Protein AF-A0A7W1FM03-F1 (afdb_monomer)

Foldseek 3Di:
DVPVVVVVVVVVVVPPDPAADPQEDDLVRLQPWQWKFWKAWADKAQCVPPVSDPDPQQGIWTWIATCDTPPVRHRHIYTATARCVQLVDDDDDHGDIDTGGSSSRNHHPPDDDDPPPDD

Radius of gyration: 17.31 Å; Cα contacts (8 Å, |Δi|>4): 219; chains: 1; bounding box: 30×40×59 Å

pLDDT: mean 80.88, std 17.41, range [33.53, 96.75]

Secondary structure (DSSP, 8-state):
--SHHHHHHHHHHH-------S-BPPHHHHHH----EEEEEEEEEEHHHH-S---TT--EEEEEEEEESSTTTTT-EEEEEE-HHHH-SPPPPTT-EEEE-HHHHHS---SS-------

Sequence (119 aa):
MRHSAVLIMLALLLAGCDSPRTTMMDKTEAKRDERVLRVRVVKVYDNRNLDYVREPNISHIVDVDVLDGPTELIGKPLALPFDMFYTAKPPPQVGEEVVTTPAAWVTRNSGGKQRAFGQ

Mean predicted aligned error: 9.74 Å

Nearest PDB structures (foldseek):
  3rd4-assembly5_D  TM=3.865E-01  e=1.171E+00  Proteus penneri ATCC 35198
  3rd4-assembly3_B  TM=3.422E-01  e=1.035E+00  Proteus penneri ATCC 35198
  1v3u-assembly1_A  TM=4.554E-01  e=5.156E+00  Cavia porcellus
  1s0u-assembly1_A  TM=2.847E-01  e=5.834E+00  Methanocaldococcus jannaschii

Structure (mmCIF, N/CA/C/O backbone):
data_AF-A0A7W1FM03-F1
#
_entry.id   AF-A0A7W1FM03-F1
#
loop_
_atom_site.group_PDB
_atom_site.id
_atom_site.type_symbol
_atom_site.label_atom_id
_atom_site.label_alt_id
_atom_site.label_comp_id
_atom_site.label_asym_id
_atom_site.label_entity_id
_atom_site.label_seq_id
_atom_site.pdbx_PDB_ins_code
_atom_site.Cartn_x
_atom_site.Cartn_y
_atom_site.Cartn_z
_atom_site.occupancy
_atom_site.B_iso_or_equiv
_atom_site.auth_seq_id
_atom_site.auth_comp_id
_atom_site.auth_asym_id
_atom_site.auth_atom_id
_atom_site.pdbx_PDB_model_num
ATOM 1 N N . MET A 1 1 ? -8.563 -29.109 -38.374 1.00 52.25 1 MET A N 1
ATOM 2 C CA . MET A 1 1 ? -8.102 -27.700 -38.275 1.00 52.25 1 MET A CA 1
ATOM 3 C C . MET A 1 1 ? -9.095 -26.744 -37.590 1.00 52.25 1 MET A C 1
ATOM 5 O O . MET A 1 1 ? -8.707 -25.627 -37.293 1.00 52.25 1 MET A O 1
ATOM 9 N N . ARG A 1 2 ? -10.345 -27.138 -37.278 1.00 53.84 2 ARG A N 1
ATOM 10 C CA . ARG A 1 2 ? -11.334 -26.263 -36.601 1.00 53.84 2 ARG A CA 1
ATOM 11 C C . ARG A 1 2 ? -11.268 -26.255 -35.065 1.00 53.84 2 ARG A C 1
ATOM 13 O O . ARG A 1 2 ? -11.882 -25.400 -34.446 1.00 53.84 2 ARG A O 1
ATOM 20 N N . HIS A 1 3 ? -10.557 -27.198 -34.446 1.00 50.28 3 HIS A N 1
ATOM 21 C CA . HIS A 1 3 ? -10.521 -27.342 -32.979 1.00 50.28 3 HIS A CA 1
ATOM 22 C C . HIS A 1 3 ? -9.374 -26.550 -32.329 1.00 50.28 3 HIS A C 1
ATOM 24 O O . HIS A 1 3 ? -9.440 -26.229 -31.149 1.00 50.28 3 HIS A O 1
ATOM 30 N N . SER A 1 4 ? -8.359 -26.159 -33.109 1.00 57.75 4 SER A N 1
ATOM 31 C CA . SER A 1 4 ? -7.215 -25.377 -32.619 1.00 57.75 4 SER A CA 1
ATOM 32 C C . SER A 1 4 ? -7.560 -23.906 -32.359 1.00 57.75 4 SER A C 1
ATOM 34 O O . SER A 1 4 ? -6.985 -23.300 -31.464 1.00 57.75 4 SER A O 1
ATOM 36 N N . ALA A 1 5 ? -8.532 -23.339 -33.084 1.00 58.28 5 ALA A N 1
ATOM 37 C CA . ALA A 1 5 ? -8.940 -21.943 -32.905 1.00 58.28 5 ALA A CA 1
ATOM 38 C C . ALA A 1 5 ? -9.656 -21.700 -31.562 1.00 58.28 5 ALA A C 1
ATOM 40 O O . ALA A 1 5 ? -9.457 -20.664 -30.936 1.00 58.28 5 ALA A O 1
ATOM 41 N N . VAL A 1 6 ? -10.435 -22.678 -31.083 1.00 60.25 6 VAL A N 1
ATOM 42 C CA . VAL A 1 6 ? -11.169 -22.579 -29.808 1.00 60.25 6 VAL A CA 1
ATOM 43 C C . VAL A 1 6 ? -10.213 -22.646 -28.614 1.00 60.25 6 VAL A C 1
ATOM 45 O O . VAL A 1 6 ? -10.378 -21.906 -27.650 1.00 60.25 6 VAL A O 1
ATOM 48 N N . LEU A 1 7 ? -9.171 -23.478 -28.701 1.00 57.53 7 LEU A N 1
ATOM 49 C CA . LEU A 1 7 ? -8.188 -23.649 -27.628 1.00 57.53 7 LEU A CA 1
ATOM 50 C C . LEU A 1 7 ? -7.304 -22.404 -27.443 1.00 57.53 7 LEU A C 1
ATOM 52 O O . LEU A 1 7 ? -6.989 -22.033 -26.317 1.00 57.53 7 LEU A O 1
ATOM 56 N N . ILE A 1 8 ? -6.968 -21.716 -28.540 1.00 60.47 8 ILE A N 1
ATOM 57 C CA . ILE A 1 8 ? -6.207 -20.457 -28.510 1.00 60.47 8 ILE A CA 1
ATOM 58 C C . ILE A 1 8 ? -7.067 -19.310 -27.956 1.00 60.47 8 ILE A C 1
ATOM 60 O O . ILE A 1 8 ? -6.587 -18.521 -27.147 1.00 60.47 8 ILE A O 1
ATOM 64 N N . MET A 1 9 ? -8.351 -19.245 -28.324 1.00 58.41 9 MET A N 1
ATOM 65 C CA . MET A 1 9 ? -9.270 -18.214 -27.824 1.00 58.41 9 MET A CA 1
ATOM 66 C C . MET A 1 9 ? -9.572 -18.380 -26.322 1.00 58.41 9 MET A C 1
ATOM 68 O O . MET A 1 9 ? -9.682 -17.388 -25.607 1.00 58.41 9 MET A O 1
ATOM 72 N N . LEU A 1 10 ? -9.625 -19.623 -25.825 1.00 57.12 10 LEU A N 1
ATOM 73 C CA . LEU A 1 10 ? -9.774 -19.921 -24.396 1.00 57.12 10 LEU A CA 1
ATOM 74 C C . LEU A 1 10 ? -8.502 -19.584 -23.594 1.00 57.12 10 LEU A C 1
ATOM 76 O O . LEU A 1 10 ? -8.598 -19.074 -22.482 1.00 57.12 10 LEU A O 1
ATOM 80 N N . ALA A 1 11 ? -7.314 -19.803 -24.171 1.00 58.66 11 ALA A N 1
ATOM 81 C CA . ALA A 1 11 ? -6.042 -19.424 -23.550 1.00 58.66 11 ALA A CA 1
ATOM 82 C C . ALA A 1 11 ? -5.850 -17.895 -23.471 1.00 58.66 11 ALA A C 1
ATOM 84 O O . ALA A 1 11 ? -5.312 -17.395 -22.486 1.00 58.66 11 ALA A O 1
ATOM 85 N N . LEU A 1 12 ? -6.347 -17.143 -24.460 1.00 55.75 12 LEU A N 1
ATOM 86 C CA . LEU A 1 12 ? -6.322 -15.672 -24.468 1.00 55.75 12 LEU A CA 1
ATOM 87 C C . LEU A 1 12 ? -7.275 -15.041 -23.436 1.00 55.75 12 LEU A C 1
ATOM 89 O O . LEU A 1 12 ? -6.985 -13.959 -22.938 1.00 55.75 12 LEU A O 1
ATOM 93 N N . LEU A 1 13 ? -8.374 -15.713 -23.070 1.00 54.19 13 LEU A N 1
ATOM 94 C CA . LEU A 1 13 ? -9.302 -15.252 -22.022 1.00 54.19 13 LEU A CA 1
ATOM 95 C C . LEU A 1 13 ? -8.772 -15.476 -20.594 1.00 54.19 13 LEU A C 1
ATOM 97 O O . LEU A 1 13 ? -9.195 -14.785 -19.672 1.00 54.19 13 LEU A O 1
ATOM 101 N N . LEU A 1 14 ? -7.841 -16.419 -20.409 1.00 52.56 14 LEU A N 1
ATOM 102 C CA . LEU A 1 14 ? -7.182 -16.696 -19.124 1.00 52.56 14 LEU A CA 1
ATOM 103 C C . LEU A 1 14 ? -5.944 -15.821 -18.881 1.00 52.56 14 LEU A C 1
ATOM 105 O O . LEU A 1 14 ? -5.467 -15.748 -17.752 1.00 52.56 14 LEU A O 1
ATOM 109 N N . ALA A 1 15 ? -5.469 -15.099 -19.900 1.00 49.75 15 ALA A N 1
ATOM 110 C CA . ALA A 1 15 ? -4.480 -14.030 -19.765 1.00 49.75 15 ALA A CA 1
ATOM 111 C C . ALA A 1 15 ? -5.130 -12.727 -19.256 1.00 49.75 15 ALA A C 1
ATOM 113 O O . ALA A 1 15 ? -4.845 -11.639 -19.759 1.00 49.75 15 ALA A O 1
ATOM 114 N N . GLY A 1 16 ? -6.042 -12.844 -18.282 1.00 50.03 16 GLY A N 1
ATOM 115 C CA . GLY A 1 16 ? -6.608 -11.703 -17.576 1.00 50.03 16 GLY A CA 1
ATOM 116 C C . GLY A 1 16 ? -5.462 -10.862 -17.028 1.00 50.03 16 GLY A C 1
ATOM 117 O O . GLY A 1 16 ? -4.632 -11.374 -16.279 1.00 50.03 16 GLY A O 1
ATOM 118 N N . CYS A 1 17 ? -5.390 -9.615 -17.494 1.00 60.50 17 CYS A N 1
ATOM 119 C CA . CYS A 1 17 ? -4.302 -8.680 -17.251 1.00 60.50 17 CYS A CA 1
ATOM 120 C C . CYS A 1 17 ? -3.818 -8.737 -15.801 1.00 60.50 17 CYS A C 1
ATOM 122 O O . CYS A 1 17 ? -4.566 -8.448 -14.868 1.00 60.50 17 CYS A O 1
ATOM 124 N N . ASP A 1 18 ? -2.548 -9.100 -15.641 1.00 70.12 18 ASP A N 1
ATOM 125 C CA . ASP A 1 18 ? -1.821 -9.134 -14.378 1.00 70.12 18 ASP A CA 1
ATOM 126 C C . ASP A 1 18 ? -1.497 -7.702 -13.915 1.00 70.12 18 ASP A C 1
ATOM 128 O O . ASP A 1 18 ? -0.344 -7.303 -13.829 1.00 70.12 18 ASP A O 1
ATOM 132 N N . SER A 1 19 ? -2.523 -6.871 -13.746 1.00 70.69 19 SER A N 1
ATOM 133 C CA . SER A 1 19 ? -2.398 -5.447 -13.435 1.00 70.69 19 SER A CA 1
ATOM 134 C C . SER A 1 19 ? -3.013 -5.137 -12.071 1.00 70.69 19 SER A C 1
ATOM 136 O O . SER A 1 19 ? -3.963 -5.818 -11.674 1.00 70.69 19 SER A O 1
ATOM 138 N N . PRO A 1 20 ? -2.507 -4.110 -11.362 1.00 77.69 20 PRO A N 1
ATOM 139 C CA . PRO A 1 20 ? -3.094 -3.643 -10.115 1.00 77.69 20 PRO A CA 1
ATOM 140 C C . PRO A 1 20 ? -4.593 -3.384 -10.232 1.00 77.69 20 PRO A C 1
ATOM 142 O O . PRO A 1 20 ? -5.110 -3.037 -11.301 1.00 77.69 20 PRO A O 1
ATOM 145 N N . ARG A 1 21 ? -5.299 -3.530 -9.111 1.00 78.88 21 ARG A N 1
ATOM 146 C CA . ARG A 1 21 ? -6.746 -3.304 -9.067 1.00 78.88 21 ARG A CA 1
ATOM 147 C C . ARG A 1 21 ? -7.090 -1.848 -9.407 1.00 78.88 21 ARG A C 1
ATOM 149 O O . ARG A 1 21 ? -6.328 -0.922 -9.150 1.00 78.88 21 ARG A O 1
ATOM 156 N N . THR A 1 22 ? -8.291 -1.647 -9.952 1.00 68.06 22 THR A N 1
ATOM 157 C CA . THR A 1 22 ? -8.742 -0.368 -10.537 1.00 68.06 22 THR A CA 1
ATOM 158 C C . THR A 1 22 ? -8.846 0.794 -9.545 1.00 68.06 22 THR A C 1
ATOM 160 O O . THR A 1 22 ? -8.858 1.945 -9.972 1.00 68.06 22 THR A O 1
ATOM 163 N N . THR A 1 23 ? -8.924 0.526 -8.238 1.00 80.94 23 THR A N 1
ATOM 164 C CA . THR A 1 23 ? -8.946 1.562 -7.190 1.00 80.94 23 THR A CA 1
ATOM 165 C C . THR A 1 23 ? -7.526 1.858 -6.720 1.00 80.94 23 THR A C 1
ATOM 167 O O . THR A 1 23 ? -7.138 1.523 -5.597 1.00 80.94 23 THR A O 1
ATOM 170 N N . MET A 1 24 ? -6.731 2.432 -7.616 1.00 86.06 24 MET A N 1
ATOM 171 C CA . MET A 1 24 ? -5.363 2.815 -7.317 1.00 86.06 24 MET A CA 1
ATOM 172 C C . MET A 1 24 ? -5.309 4.167 -6.617 1.00 86.06 24 MET A C 1
ATOM 174 O O . MET A 1 24 ? -5.788 5.162 -7.153 1.00 86.06 24 MET A O 1
ATOM 178 N N . MET A 1 25 ? -4.688 4.183 -5.442 1.00 90.06 25 MET A N 1
ATOM 179 C CA . MET A 1 25 ? -4.360 5.403 -4.719 1.00 90.06 25 MET A CA 1
ATOM 180 C C . MET A 1 25 ? -3.026 5.951 -5.230 1.00 90.06 25 MET A C 1
ATOM 182 O O . ME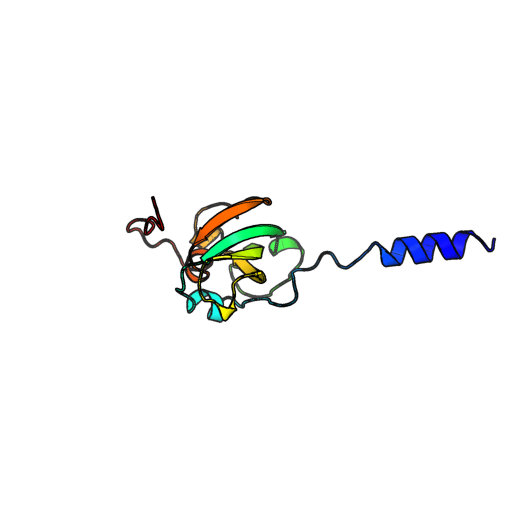T A 1 25 ? -2.044 5.213 -5.331 1.00 90.06 25 MET A O 1
ATOM 186 N N . ASP A 1 26 ? -2.977 7.242 -5.544 1.00 90.88 26 ASP A N 1
ATOM 187 C CA . ASP A 1 26 ? -1.735 7.896 -5.962 1.00 90.88 26 ASP A CA 1
ATOM 188 C C . ASP A 1 26 ? -0.850 8.255 -4.748 1.00 90.88 26 ASP A C 1
ATOM 190 O O . ASP A 1 26 ? -1.297 8.248 -3.594 1.00 90.88 26 ASP A O 1
ATOM 194 N N . LYS A 1 27 ? 0.435 8.566 -4.961 1.00 90.31 27 LYS A N 1
ATOM 195 C CA . LYS A 1 27 ? 1.362 8.888 -3.861 1.00 90.31 27 LYS A CA 1
ATOM 196 C C . LYS A 1 27 ? 0.940 10.133 -3.085 1.00 90.31 27 LYS A C 1
ATOM 198 O O . LYS A 1 27 ? 1.247 10.236 -1.897 1.00 90.31 27 LYS A O 1
ATOM 203 N N . THR A 1 28 ? 0.320 11.113 -3.735 1.00 90.81 28 THR A N 1
ATOM 204 C CA . THR A 1 28 ? -0.104 12.363 -3.089 1.00 90.81 28 THR A CA 1
ATOM 205 C C . THR A 1 28 ? -1.298 12.122 -2.174 1.00 90.81 28 THR A C 1
ATOM 207 O O . THR A 1 28 ? -1.308 12.631 -1.053 1.00 90.81 28 THR A O 1
ATOM 210 N N . GLU A 1 29 ? -2.265 11.331 -2.626 1.00 92.62 29 GLU A N 1
ATOM 211 C CA . GLU A 1 29 ? -3.408 10.869 -1.851 1.00 92.62 29 GLU A CA 1
ATOM 212 C C . GLU A 1 29 ? -2.941 10.003 -0.681 1.00 92.62 29 GLU A C 1
ATOM 214 O O . GLU A 1 29 ? -3.223 10.341 0.469 1.00 92.62 29 GLU A O 1
ATOM 219 N N . ALA A 1 30 ? -2.116 8.983 -0.945 1.00 93.00 30 ALA A N 1
ATOM 220 C CA . ALA A 1 30 ? -1.578 8.109 0.092 1.00 93.00 30 ALA A CA 1
ATOM 221 C C . ALA A 1 30 ? -0.834 8.900 1.171 1.00 93.00 30 ALA A C 1
ATOM 223 O O . ALA A 1 30 ? -1.075 8.697 2.354 1.00 93.00 30 ALA A O 1
ATOM 224 N N . LYS A 1 31 ? 0.008 9.871 0.794 1.00 92.75 31 LYS A N 1
ATOM 225 C CA . LYS A 1 31 ? 0.719 10.738 1.752 1.00 92.75 31 LYS A CA 1
ATOM 226 C C . LYS A 1 31 ? -0.198 11.550 2.666 1.00 92.75 31 LYS A C 1
ATOM 228 O O . LYS A 1 31 ? 0.238 11.910 3.754 1.00 92.75 31 LYS A O 1
ATOM 233 N N . ARG A 1 32 ? -1.400 11.907 2.210 1.00 93.94 32 ARG A N 1
ATOM 234 C CA . ARG A 1 32 ? -2.373 12.700 2.979 1.00 93.94 32 ARG A CA 1
ATOM 235 C C . ARG A 1 32 ? -3.320 11.825 3.793 1.00 93.94 32 ARG A C 1
ATOM 237 O O . ARG A 1 32 ? -3.973 12.335 4.700 1.00 93.94 32 ARG A O 1
ATOM 244 N N . ASP A 1 33 ? -3.408 10.540 3.469 1.00 92.44 33 ASP A N 1
ATOM 245 C CA . ASP A 1 33 ? -4.289 9.609 4.152 1.00 92.44 33 ASP A CA 1
ATOM 246 C C . ASP A 1 33 ? -3.601 8.988 5.376 1.00 92.44 33 ASP A C 1
ATOM 248 O O . ASP A 1 33 ? -2.839 8.019 5.304 1.00 92.44 33 ASP A O 1
ATOM 252 N N . GLU A 1 34 ? -3.880 9.587 6.532 1.00 93.38 34 GLU A N 1
ATOM 253 C CA . GLU A 1 34 ? -3.412 9.130 7.841 1.00 93.38 34 GLU A CA 1
ATOM 254 C C . GLU A 1 34 ? -4.418 8.212 8.553 1.00 93.38 34 GLU A C 1
ATOM 256 O O . GLU A 1 34 ? -4.225 7.873 9.725 1.00 93.38 34 GLU A O 1
ATOM 261 N N . ARG A 1 35 ? -5.505 7.803 7.884 1.00 93.31 35 ARG A N 1
ATOM 262 C CA . ARG A 1 35 ? -6.498 6.911 8.490 1.00 93.31 35 ARG A CA 1
ATOM 263 C C . ARG A 1 35 ? -5.871 5.539 8.715 1.00 93.31 35 ARG A C 1
ATOM 265 O O . ARG A 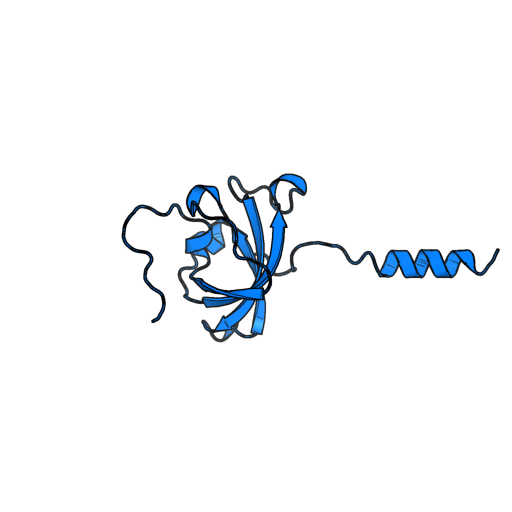1 35 ? -5.196 4.994 7.843 1.00 93.31 35 ARG A O 1
ATOM 272 N N . VAL A 1 36 ? -6.089 4.987 9.906 1.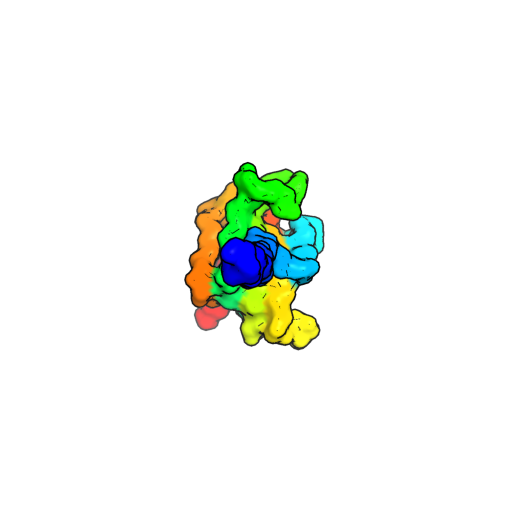00 94.12 36 VAL A N 1
ATOM 273 C CA . VAL A 1 36 ? -5.589 3.658 10.270 1.00 94.12 36 VAL A CA 1
ATOM 274 C C . VAL A 1 36 ? -6.482 2.603 9.636 1.00 94.12 36 VAL A C 1
ATOM 276 O O . VAL A 1 36 ? -7.700 2.627 9.810 1.00 94.12 36 VAL A O 1
ATOM 279 N N . LEU A 1 37 ? -5.860 1.677 8.919 1.00 94.75 37 LEU A N 1
ATOM 280 C CA . LEU A 1 37 ? -6.494 0.560 8.241 1.00 94.75 37 LEU A CA 1
ATOM 281 C C . LEU A 1 37 ? -5.909 -0.744 8.779 1.00 94.75 37 LEU A C 1
ATOM 283 O O . LEU A 1 37 ? -4.692 -0.852 8.951 1.00 94.75 37 LEU A O 1
ATOM 287 N N . ARG A 1 38 ? -6.758 -1.754 8.980 1.00 95.94 38 ARG A N 1
ATOM 288 C CA . ARG A 1 38 ? -6.318 -3.156 9.022 1.00 95.94 38 ARG A CA 1
ATOM 289 C C . ARG A 1 38 ? -6.553 -3.731 7.639 1.00 95.94 38 ARG A C 1
ATOM 291 O O . ARG A 1 38 ? -7.692 -3.761 7.177 1.00 95.94 38 ARG A O 1
ATOM 298 N N . VAL A 1 39 ? -5.496 -4.174 6.978 1.00 96.12 39 VAL A N 1
ATOM 299 C CA . VAL A 1 39 ? -5.559 -4.638 5.591 1.00 96.12 39 VAL A CA 1
ATOM 300 C C . VAL A 1 39 ? 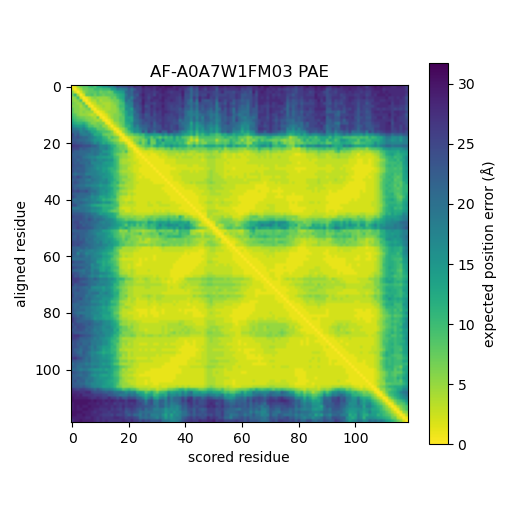-4.964 -6.029 5.453 1.00 96.12 39 VAL A C 1
ATOM 302 O O . VAL A 1 39 ? -4.025 -6.362 6.170 1.00 96.12 39 VAL A O 1
ATOM 305 N N . ARG A 1 40 ? -5.482 -6.826 4.517 1.00 96.75 40 ARG A N 1
ATOM 306 C CA . ARG A 1 40 ? -4.854 -8.073 4.070 1.00 96.75 40 ARG A CA 1
ATOM 307 C C . ARG A 1 40 ? -4.222 -7.866 2.709 1.00 96.75 40 ARG A C 1
ATOM 309 O O . ARG A 1 40 ? -4.888 -7.396 1.790 1.00 96.75 40 ARG A O 1
ATOM 316 N N . VAL A 1 41 ? -2.963 -8.249 2.565 1.00 96.31 41 VAL A N 1
ATOM 317 C CA . VAL A 1 41 ? -2.236 -8.153 1.300 1.00 96.31 41 VAL A CA 1
ATOM 318 C C . VAL A 1 41 ? -2.726 -9.239 0.353 1.00 96.31 41 VAL A C 1
ATOM 320 O O . VAL A 1 41 ? -2.656 -10.427 0.657 1.00 96.31 41 VAL A O 1
ATOM 323 N N . VAL A 1 42 ? -3.201 -8.836 -0.817 1.00 95.69 42 VAL A N 1
ATOM 324 C CA . VAL A 1 42 ? -3.672 -9.751 -1.861 1.00 95.69 42 VAL A CA 1
ATOM 325 C C . VAL A 1 42 ? -2.587 -9.985 -2.896 1.00 95.69 42 VAL A C 1
ATOM 327 O O . VAL A 1 42 ? -2.402 -11.110 -3.359 1.00 95.69 42 VAL A O 1
ATOM 330 N N . LYS A 1 43 ? -1.869 -8.925 -3.277 1.00 94.25 43 LYS A N 1
ATOM 331 C CA . LYS A 1 43 ? -0.842 -9.005 -4.311 1.00 94.25 43 LYS A CA 1
ATOM 332 C C . LYS A 1 43 ? 0.164 -7.876 -4.189 1.00 94.25 43 LYS A C 1
ATOM 334 O O . LYS A 1 43 ? -0.175 -6.782 -3.755 1.00 94.25 43 LYS A O 1
ATOM 339 N N . VAL A 1 44 ? 1.395 -8.149 -4.603 1.00 93.69 44 VAL A N 1
ATOM 340 C CA . VAL A 1 44 ? 2.479 -7.169 -4.647 1.00 93.69 44 VAL A CA 1
ATOM 341 C C . VAL A 1 44 ? 3.050 -7.165 -6.052 1.00 93.69 44 VAL A C 1
ATOM 343 O O . VAL A 1 44 ? 3.429 -8.213 -6.572 1.00 93.69 44 VAL A O 1
ATOM 346 N N . TYR A 1 45 ? 3.119 -5.986 -6.649 1.00 92.00 45 TYR A N 1
ATOM 347 C CA . TYR A 1 45 ? 3.653 -5.769 -7.983 1.00 92.00 45 TYR A CA 1
ATOM 348 C C . TYR A 1 45 ? 4.941 -4.962 -7.879 1.00 92.00 45 TYR A C 1
ATOM 350 O O . TYR A 1 45 ? 4.953 -3.900 -7.255 1.00 92.00 45 TYR A O 1
ATOM 358 N N . ASP A 1 46 ? 6.016 -5.439 -8.505 1.00 90.19 46 ASP A N 1
ATOM 359 C CA . ASP A 1 46 ? 7.247 -4.661 -8.648 1.00 90.19 46 ASP A CA 1
ATOM 360 C C . ASP A 1 46 ? 7.033 -3.560 -9.696 1.00 90.19 46 ASP A C 1
ATOM 362 O O . ASP A 1 46 ? 6.874 -3.832 -10.889 1.00 90.19 46 ASP A O 1
ATOM 366 N N . ASN A 1 47 ? 7.014 -2.305 -9.242 1.00 86.00 47 ASN A N 1
ATOM 367 C CA . ASN A 1 47 ? 6.794 -1.153 -10.110 1.00 86.00 47 ASN A CA 1
ATOM 368 C C . ASN A 1 47 ? 8.046 -0.794 -10.930 1.00 86.00 47 ASN A C 1
ATOM 370 O O . ASN A 1 47 ? 7.942 -0.045 -11.893 1.00 86.00 47 ASN A O 1
ATOM 374 N N . ARG A 1 48 ? 9.226 -1.338 -10.597 1.00 73.62 48 ARG A N 1
ATOM 375 C CA . ARG A 1 48 ? 10.488 -1.028 -11.295 1.00 73.62 48 ARG A CA 1
ATOM 376 C C . ARG A 1 48 ? 10.580 -1.642 -12.686 1.00 73.62 48 ARG A C 1
ATOM 378 O O . ARG A 1 48 ? 11.339 -1.145 -13.508 1.00 73.62 48 ARG A O 1
ATOM 385 N N . ASN A 1 49 ? 9.862 -2.739 -12.916 1.00 65.69 49 ASN A N 1
ATOM 386 C CA . ASN A 1 49 ? 9.971 -3.516 -14.152 1.00 65.69 49 ASN A CA 1
ATOM 387 C C . ASN A 1 49 ? 8.797 -3.287 -15.111 1.00 65.69 49 ASN A C 1
ATOM 389 O O . ASN A 1 49 ? 8.904 -3.637 -16.282 1.00 65.69 49 ASN A O 1
ATOM 393 N N . LEU A 1 50 ? 7.671 -2.767 -14.610 1.00 66.12 50 LEU A N 1
ATOM 394 C CA . LEU A 1 50 ? 6.387 -2.785 -15.320 1.00 66.12 50 LEU A CA 1
ATOM 395 C C . LEU A 1 50 ? 5.719 -1.404 -15.429 1.00 66.12 50 LEU A C 1
ATOM 397 O O . LEU A 1 50 ? 4.689 -1.298 -16.088 1.00 66.12 50 LEU A O 1
ATOM 401 N N . ASP A 1 51 ? 6.305 -0.358 -14.828 1.00 74.00 51 ASP A N 1
ATOM 402 C CA . ASP A 1 51 ? 5.859 1.043 -14.920 1.00 74.00 51 ASP A CA 1
ATOM 403 C C . ASP A 1 51 ? 4.349 1.251 -14.676 1.00 74.00 51 ASP A C 1
ATOM 405 O O . ASP A 1 51 ? 3.717 2.099 -15.314 1.00 74.00 51 ASP A O 1
ATOM 409 N N . TYR A 1 52 ? 3.752 0.504 -13.737 1.00 77.75 52 TYR A N 1
ATOM 410 C CA . TYR A 1 52 ? 2.334 0.660 -13.380 1.00 77.75 52 TYR A CA 1
ATOM 411 C C . TYR A 1 52 ? 2.007 2.097 -12.970 1.00 77.75 52 TYR A C 1
ATOM 413 O O . TYR A 1 52 ? 0.948 2.617 -13.319 1.00 77.75 52 TYR A O 1
ATOM 421 N N . VAL A 1 53 ? 2.946 2.757 -12.286 1.00 79.94 53 VAL A N 1
ATOM 422 C CA . VAL A 1 53 ? 2.941 4.206 -12.076 1.00 79.94 53 VAL A CA 1
ATOM 423 C C . VAL A 1 53 ? 4.292 4.830 -12.351 1.00 79.94 53 VAL A C 1
ATOM 425 O O . VAL A 1 53 ? 5.345 4.285 -12.025 1.00 79.94 53 VAL A O 1
ATOM 428 N N . ARG A 1 54 ? 4.236 6.060 -12.863 1.00 80.56 54 ARG A N 1
ATOM 429 C CA . ARG A 1 54 ? 5.403 6.904 -13.154 1.00 80.56 54 ARG A CA 1
ATOM 430 C C . ARG A 1 54 ? 5.831 7.779 -11.974 1.00 80.56 54 ARG A C 1
ATOM 432 O O . ARG A 1 54 ? 6.635 8.694 -12.135 1.00 80.56 54 ARG A O 1
ATOM 439 N N . GLU A 1 55 ? 5.259 7.554 -10.797 1.00 83.06 55 GLU A N 1
ATOM 440 C CA . GLU A 1 55 ? 5.538 8.367 -9.620 1.00 83.06 55 GLU A CA 1
ATOM 441 C C . GLU A 1 55 ? 6.934 8.066 -9.054 1.00 83.06 55 GLU A C 1
ATOM 443 O O . GLU A 1 55 ? 7.285 6.903 -8.832 1.00 83.06 55 GLU A O 1
ATOM 448 N N . PRO A 1 56 ? 7.743 9.097 -8.752 1.00 81.44 56 PRO A N 1
ATOM 449 C CA . PRO A 1 56 ? 9.095 8.885 -8.266 1.00 81.44 56 PRO A CA 1
ATOM 450 C C . PRO A 1 56 ? 9.100 8.193 -6.897 1.00 81.44 56 PRO A C 1
ATOM 452 O O . PRO A 1 56 ? 8.341 8.542 -5.982 1.00 81.44 56 PRO A O 1
ATOM 455 N N . ASN A 1 57 ? 10.036 7.258 -6.738 1.00 84.62 57 ASN A N 1
ATOM 456 C CA . ASN A 1 57 ? 10.290 6.463 -5.533 1.00 84.62 57 ASN A CA 1
ATOM 457 C C . ASN A 1 57 ? 9.168 5.482 -5.139 1.00 84.62 57 ASN A C 1
ATOM 459 O O . ASN A 1 57 ? 9.241 4.888 -4.072 1.00 84.62 57 ASN A O 1
ATOM 463 N N . ILE A 1 58 ? 8.152 5.247 -5.974 1.00 91.00 58 ILE A N 1
ATOM 464 C CA . ILE A 1 58 ? 7.227 4.127 -5.743 1.00 91.00 58 ILE A CA 1
ATOM 465 C C . ILE A 1 58 ? 7.863 2.846 -6.275 1.00 91.00 58 ILE A C 1
ATOM 467 O O . ILE A 1 58 ? 8.015 2.669 -7.483 1.00 91.00 58 ILE A O 1
ATOM 471 N N . SER A 1 59 ? 8.287 1.973 -5.359 1.00 92.19 59 SER A N 1
ATOM 472 C CA . SER A 1 59 ? 8.957 0.723 -5.713 1.00 92.19 59 SER A CA 1
ATOM 473 C C . SER A 1 59 ? 7.980 -0.414 -5.972 1.00 92.19 59 SER A C 1
ATOM 475 O O . SER A 1 59 ? 8.283 -1.268 -6.796 1.00 92.19 59 SER A O 1
ATOM 477 N N . HIS A 1 60 ? 6.829 -0.428 -5.298 1.00 94.38 60 HIS A N 1
ATOM 478 C CA . HIS A 1 60 ? 5.816 -1.466 -5.478 1.00 94.38 60 HIS A CA 1
ATOM 479 C C . HIS A 1 60 ? 4.411 -0.886 -5.426 1.00 94.38 60 HIS A C 1
ATOM 481 O O . HIS A 1 60 ? 4.179 0.128 -4.765 1.00 94.38 60 HIS A O 1
ATOM 487 N N . ILE A 1 61 ? 3.482 -1.585 -6.070 1.00 94.25 61 ILE A N 1
ATOM 488 C CA . ILE A 1 61 ? 2.046 -1.432 -5.839 1.00 94.25 61 ILE A CA 1
ATOM 489 C C . ILE A 1 61 ? 1.569 -2.640 -5.048 1.00 94.25 61 ILE A C 1
ATOM 491 O O . ILE A 1 61 ? 1.965 -3.768 -5.338 1.00 94.25 61 ILE A O 1
ATOM 495 N N . VAL A 1 62 ? 0.749 -2.408 -4.032 1.00 94.81 62 VAL A N 1
ATOM 496 C CA . VAL A 1 62 ? 0.265 -3.454 -3.136 1.00 94.81 62 VAL A CA 1
ATOM 497 C C . VAL A 1 62 ? -1.256 -3.454 -3.176 1.00 94.81 62 VAL A C 1
ATOM 499 O O . VAL A 1 62 ? -1.896 -2.531 -2.675 1.00 94.81 62 VAL A O 1
ATOM 502 N N . ASP A 1 63 ? -1.832 -4.494 -3.773 1.00 95.44 63 ASP A N 1
ATOM 503 C CA . ASP A 1 63 ? -3.267 -4.739 -3.692 1.00 95.44 63 ASP A CA 1
ATOM 504 C C . ASP A 1 63 ? -3.596 -5.275 -2.305 1.00 95.44 63 ASP A C 1
ATOM 506 O O . ASP A 1 63 ? -3.006 -6.257 -1.842 1.00 95.44 63 ASP A O 1
ATOM 510 N N . VAL A 1 64 ? -4.589 -4.667 -1.675 1.00 95.56 64 VAL A N 1
ATOM 511 C CA . VAL A 1 64 ? -5.077 -5.046 -0.360 1.00 95.56 64 VAL A CA 1
ATOM 512 C C . VAL A 1 64 ? -6.596 -5.143 -0.321 1.00 95.56 64 VAL A C 1
ATOM 514 O O . VAL A 1 64 ? -7.300 -4.483 -1.090 1.00 95.56 64 VAL A O 1
ATOM 517 N N . ASP A 1 65 ? -7.088 -5.944 0.616 1.00 95.19 65 ASP A N 1
ATOM 518 C CA . ASP A 1 65 ? -8.474 -5.920 1.075 1.00 95.19 65 ASP A CA 1
ATOM 519 C C . ASP A 1 65 ? -8.531 -5.233 2.443 1.00 95.19 65 ASP A C 1
ATOM 521 O O . ASP A 1 65 ? -7.781 -5.588 3.358 1.00 95.19 65 ASP A O 1
ATOM 525 N N . VAL A 1 66 ? -9.416 -4.248 2.603 1.00 94.56 66 VAL A N 1
ATOM 526 C CA . VAL A 1 66 ? -9.591 -3.545 3.883 1.00 94.56 66 VAL A CA 1
ATOM 527 C C . VAL A 1 66 ? -10.489 -4.365 4.808 1.00 94.56 66 VAL A C 1
ATOM 529 O O . VAL A 1 66 ? -11.672 -4.563 4.534 1.00 94.56 66 VAL A O 1
ATOM 532 N N . LEU A 1 67 ? -9.925 -4.823 5.923 1.00 95.69 67 LEU A N 1
ATOM 533 C CA . LEU A 1 67 ? -10.605 -5.611 6.952 1.00 95.69 67 LEU A CA 1
ATOM 534 C C . LEU A 1 67 ? -11.177 -4.749 8.086 1.00 95.69 67 LEU A C 1
ATOM 536 O O . LEU A 1 67 ? -12.056 -5.208 8.812 1.00 95.69 67 LEU A O 1
ATOM 540 N N . ASP A 1 68 ? -10.624 -3.553 8.302 1.00 95.12 68 ASP A N 1
ATOM 541 C CA . ASP A 1 68 ? -11.064 -2.589 9.321 1.00 95.12 68 ASP A CA 1
ATOM 542 C C . ASP A 1 68 ? -10.595 -1.171 8.989 1.00 95.12 68 ASP A C 1
ATOM 544 O O . ASP A 1 68 ? -9.589 -1.000 8.292 1.00 95.12 68 ASP A O 1
ATOM 548 N N . GLY A 1 69 ? -11.278 -0.170 9.544 1.00 91.88 69 GLY A N 1
ATOM 549 C CA . GLY A 1 69 ? -10.989 1.247 9.331 1.00 91.88 69 GLY A CA 1
ATOM 550 C C . GLY A 1 69 ? -12.256 2.070 9.058 1.00 91.88 69 GLY A C 1
ATOM 551 O O . GLY A 1 69 ? -13.320 1.762 9.595 1.00 91.88 69 GLY A O 1
ATOM 552 N N . PRO A 1 70 ? -12.173 3.130 8.236 1.00 92.44 70 PRO A N 1
ATOM 553 C CA . PRO A 1 70 ? -13.336 3.915 7.829 1.00 92.44 70 PRO A CA 1
ATOM 554 C C . PRO A 1 70 ? -14.384 3.045 7.126 1.00 92.44 70 PRO A C 1
ATOM 556 O O . PRO A 1 70 ? -14.056 2.313 6.189 1.00 92.44 70 PRO A O 1
ATOM 559 N N . THR A 1 71 ? -15.644 3.134 7.562 1.00 92.31 71 THR A N 1
ATOM 560 C CA . THR A 1 71 ? -16.757 2.287 7.098 1.00 92.31 71 THR A CA 1
ATOM 561 C C . THR A 1 71 ? -16.894 2.259 5.576 1.00 92.31 71 THR A C 1
ATOM 563 O O 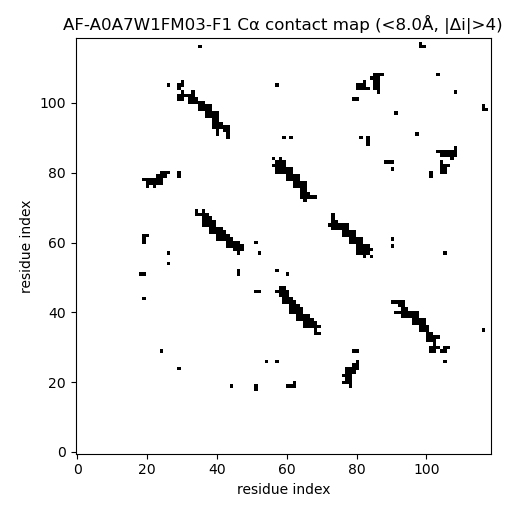. THR A 1 71 ? -17.235 1.232 4.999 1.00 92.31 71 THR A O 1
ATOM 566 N N . GLU A 1 72 ? -16.599 3.368 4.902 1.00 90.88 72 GLU A N 1
ATOM 567 C CA . GLU A 1 72 ? -16.676 3.492 3.451 1.00 90.88 72 GLU A CA 1
ATOM 568 C C . GLU A 1 72 ? -15.597 2.709 2.687 1.00 90.88 72 GLU A C 1
ATOM 570 O O . GLU A 1 72 ? -15.721 2.566 1.469 1.00 90.88 72 GLU A O 1
ATOM 575 N N . LEU A 1 73 ? -14.557 2.219 3.367 1.00 90.00 73 LEU A N 1
ATOM 576 C CA . LEU A 1 73 ? -13.454 1.447 2.788 1.00 90.00 73 LEU A CA 1
ATOM 577 C C . LEU A 1 73 ? -13.511 -0.042 3.137 1.00 90.00 73 LEU A C 1
ATOM 579 O O . LEU A 1 73 ? -12.957 -0.844 2.391 1.00 90.00 73 LEU A O 1
ATOM 583 N N . ILE A 1 74 ? -14.172 -0.425 4.232 1.00 93.88 74 ILE A N 1
ATOM 584 C CA . ILE A 1 74 ? -14.241 -1.823 4.683 1.00 93.88 74 ILE A CA 1
ATOM 585 C C . ILE A 1 74 ? -14.828 -2.719 3.582 1.00 93.88 74 ILE A C 1
ATOM 587 O O . ILE A 1 74 ? -15.850 -2.403 2.971 1.00 93.88 74 ILE A O 1
ATOM 591 N N . GLY A 1 75 ? -14.166 -3.849 3.324 1.00 88.94 75 GLY A N 1
ATOM 592 C CA . GLY A 1 75 ? -14.546 -4.811 2.290 1.00 88.94 75 GLY A CA 1
ATOM 593 C C . GLY A 1 75 ? -14.228 -4.364 0.862 1.00 88.94 75 GLY A C 1
ATOM 594 O O . GLY A 1 75 ? -14.542 -5.096 -0.078 1.00 88.94 75 GLY A O 1
ATOM 595 N N . LYS A 1 76 ? -13.614 -3.187 0.669 1.00 88.94 76 LYS A N 1
ATOM 596 C CA . LYS A 1 76 ? -13.210 -2.721 -0.657 1.00 88.94 76 LYS A CA 1
ATOM 597 C C . LYS A 1 76 ? -11.774 -3.132 -0.988 1.00 88.94 76 LYS A C 1
ATOM 599 O O . LYS A 1 76 ? -10.898 -3.062 -0.122 1.00 88.94 76 LYS A O 1
ATOM 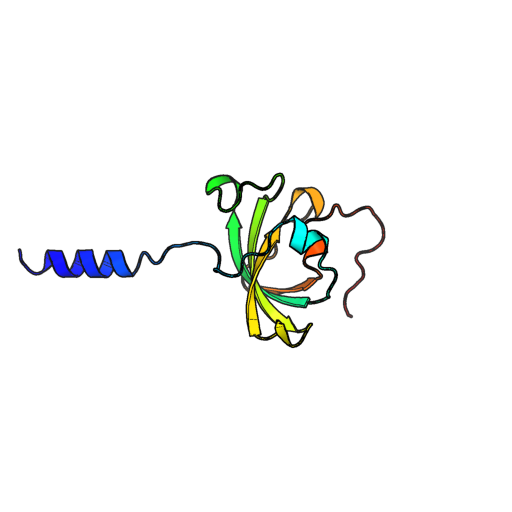604 N N . PRO A 1 77 ? -11.520 -3.492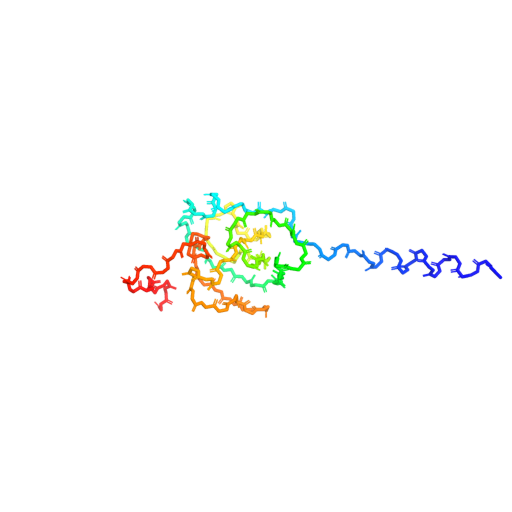 -2.257 1.00 91.38 77 PRO A N 1
ATOM 605 C CA . PRO A 1 77 ? -10.168 -3.579 -2.773 1.00 91.38 77 PRO A CA 1
ATOM 606 C C . PRO A 1 77 ? -9.539 -2.184 -2.869 1.00 91.38 77 PRO A C 1
ATOM 608 O O . PRO A 1 77 ? -10.167 -1.255 -3.384 1.00 91.38 77 PRO A O 1
ATOM 611 N N . LEU A 1 78 ? -8.280 -2.062 -2.455 1.00 92.56 78 LEU A N 1
ATOM 612 C CA . LEU A 1 78 ? -7.446 -0.879 -2.672 1.00 92.56 78 LEU A CA 1
ATOM 613 C C . LEU A 1 78 ? -6.094 -1.301 -3.242 1.00 92.56 78 LEU A C 1
ATOM 615 O O . LEU A 1 78 ? -5.550 -2.319 -2.825 1.00 92.56 78 LEU A O 1
ATOM 619 N N . ALA A 1 79 ? -5.543 -0.517 -4.164 1.00 93.81 79 ALA A N 1
ATOM 620 C CA . ALA A 1 79 ? -4.156 -0.650 -4.592 1.00 93.81 79 ALA A CA 1
ATOM 621 C C . ALA A 1 79 ? -3.364 0.530 -4.024 1.00 93.81 79 ALA A C 1
ATOM 623 O O . ALA A 1 79 ? -3.616 1.684 -4.375 1.00 93.81 79 ALA A O 1
ATOM 624 N N . LEU A 1 80 ? -2.446 0.243 -3.104 1.00 94.25 80 LEU A N 1
ATOM 625 C CA . LEU A 1 80 ? -1.690 1.254 -2.376 1.00 94.25 80 LEU A CA 1
ATOM 626 C C . LEU A 1 80 ? -0.245 1.332 -2.890 1.00 94.25 80 LEU A C 1
ATOM 628 O O . LEU A 1 80 ? 0.382 0.296 -3.138 1.00 94.25 80 LEU A O 1
ATOM 632 N N . PRO A 1 81 ? 0.316 2.543 -3.020 1.00 94.62 81 PRO A N 1
ATOM 633 C CA . PRO A 1 81 ? 1.708 2.718 -3.388 1.00 94.62 81 PRO A CA 1
ATOM 634 C C . PRO A 1 81 ? 2.618 2.374 -2.203 1.00 94.62 81 PRO A C 1
ATOM 636 O O . PRO A 1 81 ? 2.311 2.685 -1.052 1.00 94.62 81 PRO A O 1
ATOM 639 N N . PHE A 1 82 ? 3.766 1.762 -2.484 1.00 94.25 82 PHE A N 1
ATOM 640 C CA . PHE A 1 82 ? 4.770 1.418 -1.482 1.00 94.25 82 PHE A CA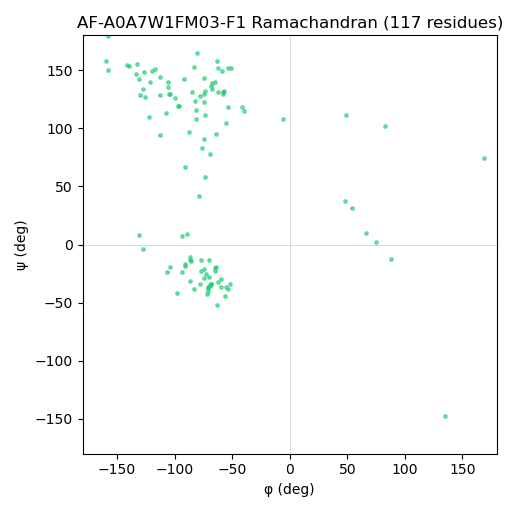 1
ATOM 641 C C . PHE A 1 82 ? 6.161 1.901 -1.901 1.00 94.25 82 PHE A C 1
ATOM 643 O O . PHE A 1 82 ? 6.647 1.624 -3.001 1.00 94.25 82 PHE A O 1
ATOM 650 N N . ASP A 1 83 ? 6.823 2.617 -0.996 1.00 92.94 83 ASP A N 1
ATOM 651 C CA . ASP A 1 83 ? 8.162 3.175 -1.155 1.00 92.94 83 ASP A CA 1
ATOM 652 C C . ASP A 1 83 ? 9.124 2.461 -0.194 1.00 92.94 83 ASP A C 1
ATOM 654 O O . ASP A 1 83 ? 9.267 2.813 0.981 1.00 92.94 83 ASP A O 1
ATOM 658 N N . MET A 1 84 ? 9.801 1.420 -0.688 1.00 90.75 84 MET A N 1
ATOM 659 C CA . MET A 1 84 ? 10.718 0.627 0.147 1.00 90.75 84 MET A CA 1
ATOM 660 C C . MET A 1 84 ? 11.938 1.416 0.639 1.00 90.75 84 MET A C 1
ATOM 662 O O . MET A 1 84 ? 12.559 1.052 1.637 1.00 90.75 84 MET A O 1
ATOM 666 N N . PHE A 1 85 ? 12.300 2.493 -0.060 1.00 87.88 85 PHE A N 1
ATOM 667 C CA . PHE A 1 85 ? 13.440 3.326 0.311 1.00 87.88 85 PHE A CA 1
ATOM 668 C C . PHE A 1 85 ? 13.084 4.247 1.476 1.00 87.88 85 PHE A C 1
ATOM 670 O O . PHE A 1 85 ? 13.925 4.531 2.327 1.00 87.88 85 PHE A O 1
ATOM 677 N N . TYR A 1 86 ? 11.834 4.702 1.533 1.00 87.88 86 TYR A N 1
ATOM 678 C CA . TYR A 1 86 ? 11.335 5.547 2.613 1.00 87.88 86 TYR A CA 1
ATOM 679 C C . TYR A 1 86 ? 10.908 4.753 3.845 1.00 87.88 86 TYR A C 1
ATOM 681 O O . TYR A 1 86 ? 11.197 5.178 4.968 1.00 87.88 86 TYR A O 1
ATOM 689 N N . THR A 1 87 ? 10.288 3.590 3.649 1.00 86.00 87 THR A N 1
ATOM 690 C CA . THR A 1 87 ? 9.913 2.692 4.750 1.00 86.00 87 THR A CA 1
ATOM 691 C C . THR A 1 87 ? 11.114 1.951 5.343 1.00 86.00 87 THR A C 1
ATOM 693 O O . THR A 1 87 ? 11.043 1.513 6.494 1.00 86.00 87 THR A O 1
ATOM 696 N N . ALA A 1 88 ? 12.215 1.832 4.586 1.00 87.69 88 ALA A N 1
ATOM 697 C CA . ALA A 1 88 ? 13.402 1.039 4.919 1.00 87.69 88 ALA A CA 1
ATOM 698 C C . ALA A 1 88 ? 13.070 -0.431 5.249 1.00 87.69 88 ALA A C 1
ATOM 700 O O . ALA A 1 88 ? 13.731 -1.064 6.074 1.00 87.69 88 ALA A O 1
ATOM 701 N N . LYS A 1 89 ? 12.016 -0.965 4.621 1.00 87.62 89 LYS A N 1
ATOM 702 C CA . LYS A 1 89 ? 11.512 -2.331 4.793 1.00 87.62 89 LYS A CA 1
ATOM 703 C C . LYS A 1 89 ? 11.089 -2.907 3.433 1.00 87.62 89 LYS A C 1
ATOM 705 O O . LYS A 1 89 ? 10.745 -2.136 2.534 1.00 87.62 89 LYS A O 1
ATOM 710 N N . PRO A 1 90 ? 11.118 -4.240 3.253 1.00 91.75 90 PRO A N 1
ATOM 711 C CA . PRO A 1 90 ? 10.486 -4.860 2.090 1.00 91.75 90 PRO A CA 1
ATOM 712 C C . PRO A 1 90 ? 8.966 -4.608 2.103 1.00 91.75 90 PRO A C 1
ATOM 714 O O . PRO A 1 90 ? 8.412 -4.339 3.176 1.00 91.75 90 PRO A O 1
ATOM 717 N N . PRO A 1 91 ? 8.285 -4.689 0.943 1.00 92.69 91 PRO A N 1
ATOM 718 C CA . PRO A 1 91 ? 6.828 -4.690 0.924 1.00 92.69 91 PRO A CA 1
ATOM 719 C C . PRO A 1 91 ? 6.284 -5.879 1.741 1.00 92.69 91 PRO A C 1
ATOM 721 O O . PRO A 1 91 ? 6.942 -6.925 1.794 1.00 92.69 91 PRO A O 1
ATOM 724 N N . PRO A 1 92 ? 5.101 -5.737 2.363 1.00 94.25 92 PRO A N 1
ATOM 725 C CA . PRO A 1 92 ? 4.402 -6.840 3.020 1.00 94.25 92 PRO A CA 1
ATOM 726 C C . PRO A 1 92 ? 4.198 -8.051 2.102 1.00 94.25 92 PRO A C 1
ATOM 728 O O . PRO A 1 92 ? 4.094 -7.902 0.885 1.00 94.25 92 PRO A O 1
ATOM 731 N N . GLN A 1 93 ? 4.119 -9.251 2.672 1.00 95.25 93 GLN A N 1
ATOM 732 C CA . GLN A 1 93 ? 3.942 -10.483 1.900 1.00 95.25 93 GLN A CA 1
ATOM 733 C C . GLN A 1 93 ? 2.472 -10.735 1.559 1.00 95.25 93 GLN A C 1
ATOM 735 O O . GLN A 1 93 ? 1.573 -10.351 2.299 1.00 95.25 93 GLN A O 1
ATOM 740 N N . VAL A 1 94 ? 2.208 -11.437 0.454 1.00 95.62 94 VAL A N 1
ATOM 741 C CA . VAL A 1 94 ? 0.845 -11.873 0.107 1.00 95.62 94 VAL A CA 1
ATOM 742 C C . VAL A 1 94 ? 0.261 -12.741 1.225 1.00 95.62 94 VAL A C 1
ATOM 744 O O . VAL A 1 94 ? 0.904 -13.676 1.694 1.00 95.62 94 VAL A O 1
ATOM 747 N N . GLY A 1 95 ? -0.968 -12.431 1.637 1.00 94.56 95 GLY A N 1
ATOM 748 C CA . GLY A 1 95 ? -1.669 -13.061 2.754 1.00 94.56 95 GLY A CA 1
ATOM 749 C C . GLY A 1 95 ? -1.400 -12.418 4.117 1.00 94.56 95 GLY A C 1
ATOM 750 O O . GLY A 1 95 ? -2.139 -12.702 5.057 1.00 94.56 95 GLY A O 1
ATOM 751 N N . GLU A 1 96 ? -0.399 -11.541 4.236 1.00 95.00 96 GLU A N 1
ATOM 752 C CA . GLU A 1 96 ? -0.085 -10.841 5.484 1.00 95.00 96 GLU A CA 1
ATOM 753 C C . GLU A 1 96 ? -1.201 -9.856 5.860 1.00 95.00 96 GLU A C 1
ATOM 755 O O . GLU A 1 96 ? -1.738 -9.145 5.006 1.00 95.00 96 GLU A O 1
ATOM 760 N N . GLU A 1 97 ? -1.536 -9.797 7.150 1.00 96.44 97 GLU A N 1
ATOM 761 C CA . GLU A 1 97 ? -2.404 -8.761 7.705 1.00 96.44 97 GLU A CA 1
ATOM 762 C C . GLU A 1 97 ? -1.568 -7.681 8.381 1.00 96.44 97 GLU A C 1
ATOM 764 O O . GLU A 1 97 ? -0.751 -7.960 9.257 1.00 96.44 97 GLU A O 1
ATOM 769 N N . VAL A 1 98 ? -1.791 -6.432 7.982 1.00 93.62 98 VAL A N 1
ATOM 770 C CA . VAL A 1 98 ? -1.008 -5.287 8.440 1.00 93.62 98 VAL A CA 1
ATOM 771 C C . VAL A 1 98 ? -1.950 -4.212 8.961 1.00 93.62 98 VAL A C 1
ATOM 773 O O . VAL A 1 98 ? -2.935 -3.866 8.309 1.00 93.62 98 VAL A O 1
ATOM 776 N N . VAL A 1 99 ? -1.626 -3.648 10.124 1.00 94.31 99 VAL A N 1
ATOM 777 C CA . VAL A 1 99 ? -2.257 -2.417 10.610 1.00 94.31 99 VAL A CA 1
ATOM 778 C C . VAL A 1 99 ? -1.353 -1.241 10.268 1.00 94.31 99 VAL A C 1
ATOM 780 O O . VAL A 1 99 ? -0.187 -1.193 10.668 1.00 94.31 99 VAL A O 1
ATOM 783 N N . THR A 1 100 ? -1.858 -0.308 9.470 1.00 92.69 100 THR A N 1
ATOM 784 C CA . THR A 1 100 ? -1.040 0.759 8.889 1.00 92.69 100 THR A CA 1
ATOM 785 C C . THR A 1 100 ? -1.876 1.970 8.492 1.00 92.69 100 THR A C 1
ATOM 787 O O . THR A 1 100 ? -3.091 1.971 8.650 1.00 92.69 100 THR A O 1
ATOM 790 N N . THR A 1 101 ? -1.224 3.001 7.967 1.00 94.75 101 THR A N 1
ATOM 791 C CA . THR A 1 101 ? -1.876 4.086 7.226 1.00 94.75 101 THR A CA 1
ATOM 792 C C . THR A 1 101 ? -1.300 4.099 5.810 1.00 94.75 101 THR A C 1
ATOM 794 O O . THR A 1 101 ? -0.118 3.768 5.652 1.00 94.75 101 THR A O 1
ATOM 797 N N . PRO A 1 102 ? -2.057 4.497 4.772 1.00 94.56 102 PRO A N 1
ATOM 798 C CA . PRO A 1 102 ? -1.484 4.664 3.436 1.00 94.56 102 PRO A CA 1
ATOM 799 C C . PRO A 1 102 ? -0.255 5.586 3.436 1.00 94.56 102 PRO A C 1
ATOM 801 O O . PRO A 1 102 ? 0.754 5.282 2.797 1.00 94.56 102 PRO A O 1
ATOM 804 N N . ALA A 1 103 ? -0.274 6.651 4.245 1.00 94.44 103 ALA A N 1
ATOM 805 C CA . ALA A 1 103 ? 0.861 7.559 4.385 1.00 94.44 103 ALA A CA 1
ATOM 806 C C . ALA A 1 103 ? 2.127 6.852 4.882 1.00 94.44 103 ALA A C 1
ATOM 808 O O . ALA A 1 103 ? 3.227 7.163 4.417 1.00 94.44 103 ALA A O 1
ATOM 809 N N . ALA A 1 104 ? 2.004 5.871 5.781 1.00 92.12 104 ALA A N 1
ATOM 810 C CA . ALA A 1 104 ? 3.149 5.142 6.319 1.00 92.12 104 ALA A CA 1
ATOM 811 C C . ALA A 1 104 ? 3.899 4.321 5.256 1.00 92.12 104 ALA A C 1
ATOM 813 O O . ALA A 1 104 ? 5.064 3.996 5.467 1.00 92.12 104 ALA A O 1
ATOM 814 N N . TRP A 1 105 ? 3.272 3.995 4.121 1.00 93.31 105 TRP A N 1
ATOM 815 C CA . TRP A 1 105 ? 3.904 3.240 3.031 1.00 93.31 105 TRP A CA 1
ATOM 816 C C . TRP A 1 105 ? 4.690 4.116 2.052 1.00 93.31 105 TRP A C 1
ATOM 818 O O . TRP A 1 105 ? 5.505 3.598 1.293 1.00 93.31 105 TRP A O 1
ATOM 828 N N . VAL A 1 106 ? 4.499 5.440 2.088 1.00 92.81 106 VAL A N 1
ATOM 829 C CA . VAL A 1 106 ? 5.100 6.396 1.134 1.00 92.81 106 VAL A CA 1
ATOM 830 C C . VAL A 1 106 ? 5.778 7.605 1.780 1.00 92.81 106 VAL A C 1
ATOM 832 O O . VAL A 1 106 ? 6.181 8.547 1.084 1.00 92.81 106 VAL A O 1
ATOM 835 N N . THR A 1 107 ? 5.917 7.606 3.103 1.00 89.94 107 THR A N 1
ATOM 836 C CA . THR A 1 107 ? 6.624 8.642 3.865 1.00 89.94 107 THR A CA 1
ATOM 837 C C . THR A 1 107 ? 7.893 8.074 4.487 1.00 89.94 107 THR A C 1
ATOM 839 O O . THR A 1 107 ? 7.963 6.905 4.866 1.00 89.94 107 THR A O 1
ATOM 842 N N . ARG A 1 108 ? 8.947 8.899 4.545 1.00 81.50 108 ARG A N 1
ATOM 843 C CA . ARG A 1 108 ? 10.210 8.501 5.169 1.00 81.50 108 ARG A CA 1
ATOM 844 C C . ARG A 1 108 ? 9.953 8.224 6.643 1.00 81.50 108 ARG A C 1
ATOM 846 O O . ARG A 1 108 ? 9.406 9.079 7.333 1.00 81.50 108 ARG A O 1
ATOM 853 N N . ASN A 1 109 ? 10.426 7.081 7.128 1.00 66.75 109 ASN A N 1
ATOM 854 C CA . ASN A 1 109 ? 10.435 6.762 8.549 1.00 66.75 109 ASN A CA 1
ATOM 855 C C . ASN A 1 109 ? 11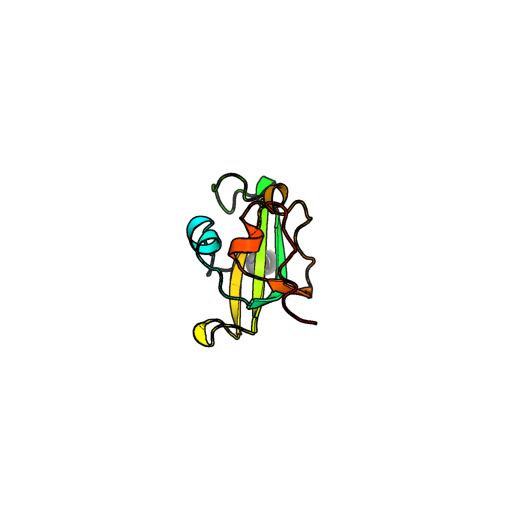.450 7.674 9.270 1.00 66.75 109 ASN A C 1
ATOM 857 O O . ASN A 1 109 ? 12.600 7.309 9.512 1.00 66.75 109 ASN A O 1
ATOM 861 N N . SER A 1 110 ? 11.069 8.926 9.522 1.00 51.03 110 SER A N 1
ATOM 862 C CA . SER A 1 110 ? 11.847 9.895 10.288 1.00 51.03 110 SER A CA 1
ATOM 863 C C . SER A 1 110 ? 11.757 9.513 11.761 1.00 51.03 110 SER A C 1
ATOM 865 O O . SER A 1 110 ? 10.813 9.893 12.442 1.00 51.03 110 SER A O 1
ATOM 867 N N . GLY A 1 111 ? 12.711 8.684 12.192 1.00 47.53 111 GLY A N 1
ATOM 868 C CA . GLY A 1 111 ? 12.938 8.185 13.550 1.00 47.53 111 GLY A CA 1
ATOM 869 C C . GLY A 1 111 ? 12.064 8.775 14.658 1.00 47.53 111 GLY A C 1
ATOM 870 O O . GLY A 1 111 ? 12.283 9.892 15.114 1.00 47.53 111 GLY A O 1
ATOM 871 N N . GLY A 1 112 ? 11.134 7.962 15.153 1.00 38.84 112 GLY A N 1
ATOM 872 C CA . GLY A 1 112 ? 10.388 8.266 16.365 1.00 38.84 112 GLY A CA 1
ATOM 873 C C . GLY A 1 112 ? 9.221 7.317 16.545 1.00 38.84 112 GLY A C 1
ATOM 874 O O . GLY A 1 112 ? 8.102 7.733 16.308 1.00 38.84 112 GLY A O 1
ATOM 875 N N . LYS A 1 113 ? 9.508 6.067 16.950 1.00 41.94 113 LYS A N 1
ATOM 876 C CA . LYS A 1 113 ? 8.543 4.994 17.259 1.00 41.94 113 LYS A CA 1
ATOM 877 C C . LYS A 1 113 ? 7.484 4.809 16.163 1.00 41.94 113 LYS A C 1
ATOM 879 O O . LYS A 1 113 ? 6.568 5.611 16.039 1.00 41.94 113 LYS A O 1
ATOM 884 N N . GLN A 1 114 ? 7.532 3.683 15.439 1.00 48.06 114 GLN A N 1
ATOM 885 C CA . GLN A 1 114 ? 6.308 3.131 14.841 1.00 48.06 114 GLN A CA 1
ATOM 886 C C . GLN A 1 114 ? 5.201 3.325 15.882 1.00 48.06 114 GLN A C 1
ATOM 888 O O . GLN A 1 114 ? 5.338 2.812 16.996 1.00 48.06 114 GLN A O 1
ATOM 893 N N . ARG A 1 115 ? 4.185 4.147 15.580 1.00 51.22 115 ARG A N 1
ATOM 894 C CA . ARG A 1 115 ? 2.960 4.144 16.373 1.00 51.22 115 ARG A CA 1
ATOM 895 C C . ARG A 1 115 ? 2.537 2.688 16.317 1.00 51.22 115 ARG A C 1
ATOM 897 O O . ARG A 1 115 ? 2.222 2.191 15.241 1.00 51.22 115 ARG A O 1
ATOM 904 N N . ALA A 1 116 ? 2.744 1.970 17.416 1.00 45.94 116 ALA A N 1
ATOM 905 C CA . ALA A 1 116 ? 2.358 0.583 17.524 1.00 45.94 116 ALA A CA 1
ATOM 906 C C . ALA A 1 116 ? 0.840 0.617 17.413 1.00 45.94 116 ALA A C 1
ATOM 908 O O . ALA A 1 116 ? 0.151 0.984 18.362 1.00 45.94 116 ALA A O 1
ATOM 909 N N . PHE A 1 117 ? 0.333 0.402 16.205 1.00 54.66 117 PHE A N 1
ATOM 910 C CA . PHE A 1 117 ? -1.091 0.351 15.958 1.00 54.66 117 PHE A CA 1
ATOM 911 C C . PHE A 1 117 ? -1.566 -1.013 16.473 1.00 54.66 117 PHE A C 1
ATOM 913 O O . PHE A 1 117 ? -1.636 -1.970 15.714 1.00 54.66 117 PHE A O 1
ATOM 920 N N . GLY A 1 118 ? -1.804 -1.079 17.788 1.00 40.81 118 GLY A N 1
ATOM 921 C CA . GLY A 1 118 ? -2.424 -2.200 18.497 1.00 40.81 118 GLY A CA 1
ATOM 922 C C . GLY A 1 118 ? -1.484 -3.354 18.861 1.00 40.81 118 GLY A C 1
ATOM 923 O O . GLY A 1 118 ? -1.185 -4.205 18.029 1.00 40.81 118 GLY A O 1
ATOM 924 N N . GLN A 1 119 ? -1.074 -3.403 20.133 1.00 33.53 119 GLN A N 1
ATOM 925 C CA . GLN A 1 119 ? -1.252 -4.618 20.938 1.00 33.53 119 GLN A CA 1
ATOM 926 C C . GLN A 1 119 ? -2.553 -4.451 21.719 1.00 33.53 119 GLN A C 1
ATOM 928 O O . GLN A 1 119 ? -2.843 -3.283 22.075 1.00 33.53 119 GLN A O 1
#

Solvent-accessible surface area (backbone atoms only — not comparable to full-atom values): 6932 Å² total; per-residue (Å²): 128,79,68,61,60,56,56,52,56,55,53,59,65,69,60,62,73,96,61,81,52,91,51,61,47,52,70,72,57,25,56,69,34,74,60,60,32,33,29,34,29,68,39,74,43,66,25,81,85,65,58,82,57,89,57,88,73,46,44,28,40,35,29,28,39,27,75,37,55,61,77,94,45,48,78,36,71,37,18,40,50,27,12,42,81,34,50,72,43,80,80,82,53,71,70,42,75,48,64,46,30,50,16,60,32,62,36,64,70,75,86,74,70,81,76,76,70,73,130